Protein AF-A0A7J3MUC6-F1 (afdb_monomer)

pLDDT: mean 83.13, std 13.75, range [44.62, 98.5]

Structure (mmCIF, N/CA/C/O backbone):
data_AF-A0A7J3MUC6-F1
#
_entry.id   AF-A0A7J3MUC6-F1
#
loop_
_atom_site.group_PDB
_atom_site.id
_atom_site.type_symbol
_atom_site.label_atom_id
_atom_site.label_alt_id
_atom_site.label_comp_id
_atom_site.label_asym_id
_atom_site.label_entity_id
_atom_site.label_seq_id
_atom_site.pdbx_PDB_ins_code
_atom_site.Cartn_x
_atom_site.Cartn_y
_atom_site.Cartn_z
_atom_site.occupancy
_atom_site.B_iso_or_equiv
_atom_site.auth_seq_id
_atom_site.auth_comp_id
_atom_site.auth_asym_id
_atom_site.auth_atom_id
_atom_site.pdbx_PDB_model_num
ATOM 1 N N . MET A 1 1 ? -11.105 6.559 -3.917 1.00 60.75 1 MET A N 1
ATOM 2 C CA . MET A 1 1 ? -11.478 6.662 -2.484 1.00 60.75 1 MET A CA 1
ATOM 3 C C . MET A 1 1 ? -10.404 6.152 -1.510 1.00 60.75 1 MET A C 1
ATOM 5 O O . MET 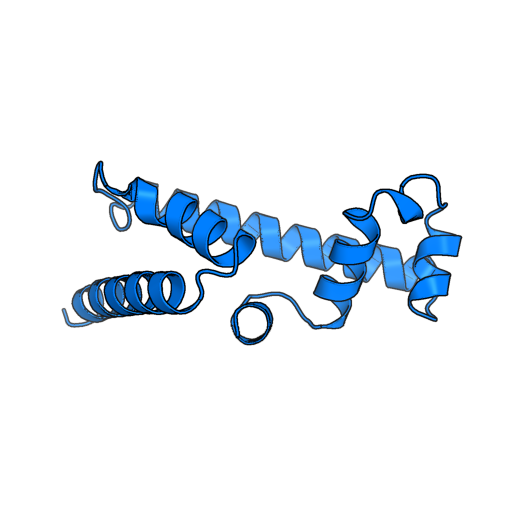A 1 1 ? -9.879 6.973 -0.774 1.00 60.75 1 MET A O 1
ATOM 9 N N . LEU A 1 2 ? -10.045 4.854 -1.460 1.00 69.50 2 LEU A N 1
ATOM 10 C CA . LEU A 1 2 ? -9.043 4.355 -0.484 1.00 69.50 2 LEU A CA 1
ATOM 11 C C . LEU A 1 2 ? -7.610 4.816 -0.778 1.00 69.50 2 LEU A C 1
ATOM 13 O O . LEU A 1 2 ? -6.918 5.278 0.126 1.00 69.50 2 LEU A O 1
ATOM 17 N N . ALA A 1 3 ? -7.195 4.757 -2.046 1.00 75.75 3 ALA A N 1
ATOM 18 C CA . ALA A 1 3 ? -5.884 5.240 -2.483 1.00 75.75 3 ALA A CA 1
ATOM 19 C C . ALA A 1 3 ? -5.646 6.720 -2.117 1.00 75.75 3 ALA A C 1
ATOM 21 O O . ALA A 1 3 ? -4.543 7.097 -1.750 1.00 75.75 3 ALA A O 1
ATOM 22 N N . GLU A 1 4 ? -6.700 7.541 -2.117 1.00 80.06 4 GLU A N 1
ATOM 23 C CA . GLU A 1 4 ? -6.649 8.978 -1.793 1.00 80.06 4 GLU A CA 1
ATOM 24 C C . GLU A 1 4 ? -6.569 9.288 -0.289 1.00 80.06 4 GLU A C 1
ATOM 26 O O . GLU A 1 4 ? -6.449 10.451 0.101 1.00 80.06 4 GLU A O 1
ATOM 31 N N . ARG A 1 5 ? -6.734 8.282 0.575 1.00 80.88 5 ARG A N 1
ATOM 32 C CA . ARG A 1 5 ? -6.788 8.447 2.039 1.00 80.88 5 ARG A CA 1
ATOM 33 C C . ARG A 1 5 ? -5.712 7.645 2.769 1.00 80.88 5 ARG A C 1
ATOM 35 O O . ARG A 1 5 ? -5.623 7.737 3.991 1.00 80.88 5 ARG A O 1
ATOM 42 N N . CYS A 1 6 ? -4.919 6.857 2.048 1.00 85.69 6 CYS A N 1
ATOM 43 C CA . CYS A 1 6 ? -3.838 6.065 2.620 1.00 85.69 6 CYS A CA 1
ATOM 44 C C . CYS A 1 6 ? -2.514 6.849 2.672 1.00 85.69 6 CYS A C 1
ATOM 46 O O . CYS A 1 6 ? -2.401 7.954 2.148 1.00 85.69 6 CYS A O 1
ATOM 48 N N . SER A 1 7 ? -1.499 6.267 3.313 1.00 91.25 7 SER A N 1
ATOM 49 C CA . SER A 1 7 ? -0.156 6.854 3.439 1.00 91.25 7 SER A CA 1
ATOM 50 C C . SER A 1 7 ? 0.724 6.678 2.192 1.00 91.25 7 SER A C 1
ATOM 52 O O . SER A 1 7 ? 1.910 7.009 2.231 1.00 91.25 7 SER A O 1
ATOM 54 N N . LEU A 1 8 ? 0.181 6.139 1.098 1.00 95.50 8 LEU A N 1
ATOM 55 C CA . LEU A 1 8 ? 0.916 5.882 -0.138 1.00 95.50 8 LEU A CA 1
ATOM 56 C C . LEU A 1 8 ? 0.682 6.997 -1.158 1.00 95.50 8 LEU A C 1
ATOM 58 O O . LEU A 1 8 ? -0.440 7.463 -1.341 1.00 95.50 8 LEU A O 1
ATOM 62 N N . THR A 1 9 ? 1.740 7.399 -1.860 1.00 96.00 9 THR A N 1
ATOM 63 C CA . THR A 1 9 ? 1.614 8.242 -3.056 1.00 96.00 9 THR A CA 1
ATOM 64 C C . THR A 1 9 ? 1.128 7.417 -4.246 1.00 96.00 9 THR A C 1
ATOM 66 O O . THR A 1 9 ? 1.273 6.195 -4.267 1.00 96.00 9 THR A O 1
ATOM 69 N N . GLU A 1 10 ? 0.623 8.080 -5.287 1.00 94.75 10 GLU A N 1
ATOM 70 C CA . GLU A 1 10 ? 0.208 7.414 -6.531 1.00 94.75 10 GLU A CA 1
ATOM 71 C C . GLU A 1 10 ? 1.334 6.554 -7.128 1.00 94.75 10 GLU A C 1
ATOM 73 O O . GLU A 1 10 ? 1.118 5.399 -7.479 1.00 94.75 10 GLU A O 1
ATOM 78 N N . ARG A 1 11 ? 2.572 7.065 -7.126 1.00 96.06 11 ARG A N 1
ATOM 79 C CA . ARG A 1 11 ? 3.748 6.321 -7.602 1.00 96.06 11 ARG A CA 1
ATOM 80 C C . ARG A 1 11 ? 4.098 5.116 -6.731 1.00 96.06 11 ARG A C 1
ATOM 82 O O . ARG A 1 11 ? 4.574 4.110 -7.246 1.00 96.06 11 ARG A O 1
ATOM 89 N N . GLN A 1 12 ? 3.894 5.207 -5.418 1.00 97.62 12 GLN A N 1
ATOM 90 C CA . GLN A 1 12 ? 4.101 4.078 -4.508 1.00 97.62 12 GLN A CA 1
ATOM 91 C C . GLN A 1 12 ? 3.038 2.997 -4.716 1.00 97.62 12 GLN A C 1
ATOM 93 O O . GLN A 1 12 ? 3.372 1.816 -4.712 1.00 97.62 12 GLN A O 1
ATOM 98 N N . LEU A 1 13 ? 1.783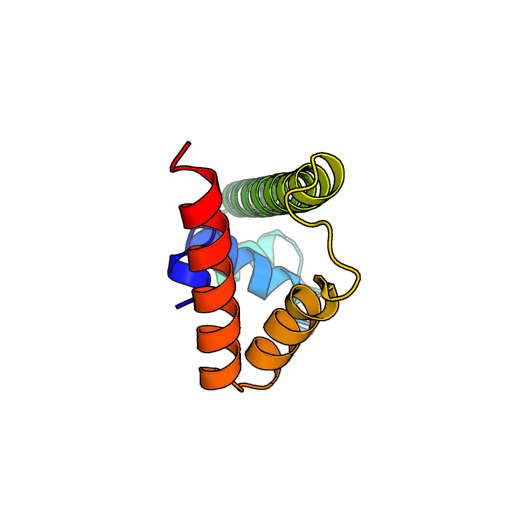 3.399 -4.934 1.00 96.38 13 LEU A N 1
ATOM 99 C CA . LEU A 1 13 ? 0.697 2.481 -5.266 1.00 96.38 13 LEU A CA 1
ATOM 100 C C . LEU A 1 13 ? 0.940 1.786 -6.612 1.00 96.38 13 LEU A C 1
ATOM 102 O O . LEU A 1 13 ? 0.822 0.569 -6.687 1.00 96.38 13 LEU A O 1
ATOM 106 N N . GLU A 1 14 ? 1.339 2.534 -7.642 1.00 96.81 14 GLU A N 1
ATOM 107 C CA . GLU A 1 14 ? 1.700 1.998 -8.962 1.00 96.81 14 GLU A CA 1
ATOM 108 C C . GLU A 1 14 ? 2.797 0.922 -8.850 1.00 96.81 14 GLU A C 1
ATOM 110 O O . GLU A 1 14 ? 2.629 -0.188 -9.353 1.00 96.81 14 GLU A O 1
ATOM 115 N N . ALA A 1 15 ? 3.875 1.199 -8.106 1.00 97.62 15 ALA A N 1
ATOM 116 C CA . ALA A 1 15 ? 4.942 0.225 -7.872 1.00 97.62 15 ALA A CA 1
ATOM 117 C C . ALA A 1 15 ? 4.445 -1.037 -7.140 1.00 97.62 15 ALA A C 1
ATOM 119 O O . ALA A 1 15 ? 4.841 -2.145 -7.488 1.00 97.62 15 ALA A O 1
ATOM 120 N N . LEU A 1 16 ? 3.555 -0.898 -6.151 1.00 96.50 16 LEU A N 1
ATOM 121 C CA . LEU A 1 16 ? 2.980 -2.047 -5.441 1.00 96.50 16 LEU A CA 1
ATOM 122 C C . LEU A 1 16 ? 2.085 -2.904 -6.338 1.00 96.50 16 LEU A C 1
ATOM 124 O O . LEU A 1 16 ? 2.128 -4.125 -6.230 1.00 96.50 16 LEU A O 1
ATOM 128 N N . LEU A 1 17 ? 1.299 -2.289 -7.226 1.00 95.62 17 LEU A N 1
ATOM 129 C CA . LEU A 1 17 ? 0.474 -3.018 -8.193 1.00 95.62 17 LEU A CA 1
ATOM 130 C C . LEU A 1 17 ? 1.343 -3.809 -9.180 1.00 95.62 17 LEU A C 1
ATOM 132 O O . LEU A 1 17 ? 1.023 -4.953 -9.492 1.00 95.62 17 LEU A O 1
ATOM 136 N N . ILE A 1 18 ? 2.475 -3.237 -9.604 1.00 97.25 18 ILE A N 1
ATOM 137 C CA . ILE A 1 18 ? 3.470 -3.942 -10.424 1.00 97.25 18 ILE A CA 1
ATOM 138 C C . ILE A 1 18 ? 4.120 -5.093 -9.648 1.00 97.25 18 ILE A C 1
ATOM 140 O O . ILE A 1 18 ? 4.381 -6.133 -10.237 1.00 97.25 18 ILE A O 1
ATOM 144 N N . GLU A 1 19 ? 4.398 -4.961 -8.350 1.00 96.56 19 GLU A N 1
ATOM 145 C CA . GLU A 1 19 ? 4.940 -6.086 -7.569 1.00 96.56 19 GLU A CA 1
ATOM 146 C C . GLU A 1 19 ? 3.897 -7.170 -7.255 1.00 96.56 19 GLU A C 1
ATOM 148 O O . GLU A 1 19 ? 4.268 -8.326 -7.066 1.00 96.56 19 GLU A O 1
ATOM 153 N N . ALA A 1 20 ? 2.610 -6.818 -7.195 1.00 93.81 20 ALA A N 1
ATOM 154 C CA . ALA A 1 20 ? 1.524 -7.746 -6.879 1.00 93.81 20 ALA A CA 1
ATOM 155 C C . ALA A 1 20 ? 0.970 -8.504 -8.098 1.00 93.81 20 ALA A C 1
ATOM 157 O O . ALA A 1 20 ? 0.279 -9.505 -7.917 1.00 93.81 20 ALA A O 1
ATOM 158 N N . SER A 1 21 ? 1.228 -8.031 -9.320 1.00 94.81 21 SER A N 1
ATOM 159 C CA . SER A 1 21 ? 0.733 -8.667 -10.545 1.00 94.81 21 SER A CA 1
ATOM 160 C C . SER A 1 21 ? 1.529 -9.930 -10.899 1.00 94.81 21 SER A C 1
ATOM 162 O O . SER A 1 21 ? 2.761 -9.940 -10.892 1.00 94.81 21 SER A O 1
ATOM 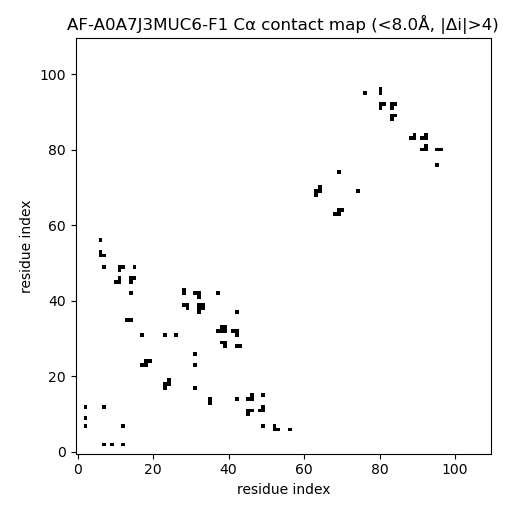164 N N . GLU A 1 22 ? 0.822 -11.007 -11.253 1.00 94.44 22 GLU A N 1
ATOM 165 C CA . GLU A 1 22 ? 1.443 -12.250 -11.729 1.00 94.44 22 GLU A CA 1
ATOM 166 C C . GLU A 1 22 ? 2.164 -12.045 -13.069 1.00 94.44 22 GLU A C 1
ATOM 168 O O . GLU A 1 22 ? 3.236 -12.610 -13.285 1.00 94.44 22 GLU A O 1
ATOM 173 N N . GLU A 1 23 ? 1.634 -11.174 -13.934 1.00 94.50 23 GLU A N 1
ATOM 174 C CA . GLU A 1 23 ? 2.174 -10.884 -15.273 1.00 94.50 23 GLU A CA 1
ATOM 175 C C . GLU A 1 23 ? 3.571 -10.254 -15.229 1.00 94.50 23 GLU A C 1
ATOM 177 O O . GLU A 1 23 ? 4.361 -10.372 -16.164 1.00 94.50 23 GLU A O 1
ATOM 182 N N . THR A 1 24 ? 3.889 -9.574 -14.132 1.00 94.19 24 THR A N 1
ATOM 183 C CA . THR A 1 24 ? 5.157 -8.870 -13.922 1.00 94.19 24 THR A CA 1
ATOM 184 C C . THR A 1 24 ? 6.081 -9.614 -12.959 1.00 94.19 24 THR A C 1
ATOM 186 O O . THR A 1 24 ? 7.189 -9.141 -12.696 1.00 94.19 24 THR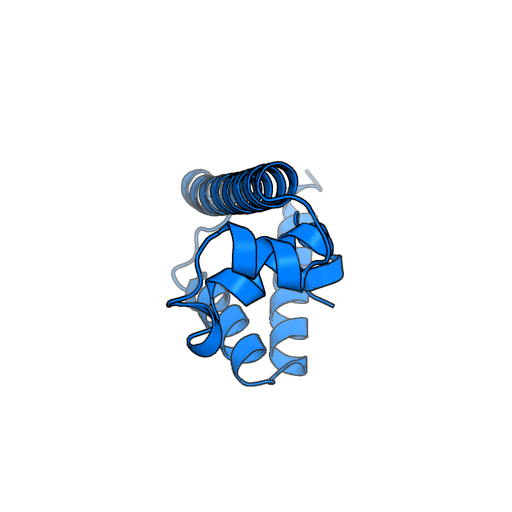 A O 1
ATOM 189 N N . SER A 1 25 ? 5.666 -10.771 -12.434 1.00 92.06 25 SER A N 1
ATOM 190 C CA . SER A 1 25 ? 6.395 -11.511 -11.395 1.00 92.06 25 SER A CA 1
ATOM 191 C C . SER A 1 25 ? 7.792 -11.968 -11.837 1.00 92.06 25 SER A C 1
ATOM 193 O O . SER A 1 25 ? 8.740 -11.876 -11.055 1.00 92.06 25 SER A O 1
ATOM 195 N N . GLU A 1 26 ? 7.947 -12.369 -13.103 1.00 95.88 26 GLU A N 1
ATOM 196 C CA . GLU A 1 26 ? 9.224 -12.813 -13.684 1.00 95.88 26 GLU A CA 1
ATOM 197 C C . GLU A 1 26 ? 10.113 -11.662 -14.189 1.00 95.88 26 GLU A C 1
ATOM 199 O O . GLU A 1 26 ? 11.288 -11.870 -14.507 1.00 95.88 26 GLU A O 1
ATOM 204 N N . LEU A 1 27 ? 9.587 -10.433 -14.250 1.00 97.12 27 LEU A N 1
ATOM 205 C CA . LEU A 1 27 ? 10.339 -9.280 -14.740 1.00 97.12 27 LEU A CA 1
ATOM 206 C C . LEU A 1 27 ? 11.441 -8.877 -13.761 1.00 97.12 27 LEU A C 1
ATOM 208 O O . LEU A 1 27 ? 11.248 -8.772 -12.543 1.00 97.12 27 LEU A O 1
ATOM 212 N N . LYS A 1 28 ? 12.608 -8.531 -14.306 1.00 97.31 28 LYS A N 1
ATOM 213 C CA . LYS A 1 28 ? 13.694 -7.934 -13.528 1.00 97.31 28 LYS A CA 1
ATOM 214 C C . LYS A 1 28 ? 13.292 -6.540 -13.066 1.00 97.31 28 LYS A C 1
ATOM 216 O O . LYS A 1 28 ? 12.549 -5.814 -13.721 1.00 97.31 28 LYS A O 1
ATOM 221 N N . LEU A 1 29 ? 13.913 -6.091 -11.978 1.00 95.25 29 LEU A N 1
ATOM 222 C CA . LEU A 1 29 ? 13.661 -4.768 -11.396 1.00 95.25 29 LEU A CA 1
ATOM 223 C C . LEU A 1 29 ? 13.831 -3.607 -12.396 1.00 95.25 29 LEU A C 1
ATOM 225 O O . LEU A 1 29 ? 13.150 -2.596 -12.295 1.00 95.25 29 LEU A O 1
ATOM 229 N N . SER A 1 30 ? 14.748 -3.731 -13.360 1.00 97.44 30 SER A N 1
ATOM 230 C CA . SER A 1 30 ? 14.931 -2.732 -14.422 1.00 97.44 30 SER A CA 1
ATOM 231 C C . SER A 1 30 ? 13.772 -2.690 -15.416 1.00 97.44 30 SER A C 1
ATOM 233 O O . SER A 1 30 ? 13.451 -1.619 -15.913 1.00 97.44 30 SER A O 1
ATOM 235 N N . GLU A 1 31 ? 13.157 -3.835 -15.704 1.00 98.19 31 GLU A N 1
ATOM 236 C CA . GLU A 1 31 ? 12.012 -3.943 -16.614 1.00 98.19 31 GLU A CA 1
ATOM 237 C C . GLU A 1 31 ? 10.760 -3.391 -15.929 1.00 98.19 31 GLU A C 1
ATOM 239 O O . GLU A 1 31 ? 10.080 -2.543 -16.500 1.00 98.19 31 GLU A O 1
ATOM 244 N N . LYS A 1 32 ? 10.550 -3.740 -14.652 1.00 97.94 32 LYS A N 1
ATOM 245 C CA . LYS A 1 32 ? 9.508 -3.143 -13.798 1.00 97.94 32 LYS A CA 1
ATOM 246 C C . LYS A 1 32 ? 9.647 -1.620 -13.685 1.00 97.94 32 LYS A C 1
ATOM 248 O O . LYS A 1 32 ? 8.673 -0.892 -13.839 1.00 97.94 32 LYS A O 1
ATOM 253 N N . ALA A 1 33 ? 10.872 -1.120 -13.506 1.00 97.88 33 ALA A N 1
ATOM 254 C CA . ALA A 1 33 ? 11.150 0.317 -13.536 1.00 97.88 33 ALA A CA 1
ATOM 255 C C . ALA A 1 33 ? 10.814 0.958 -14.894 1.00 97.88 33 ALA A C 1
ATOM 257 O O . ALA A 1 33 ? 10.303 2.079 -14.941 1.00 97.88 33 ALA A O 1
ATOM 258 N N . GLY A 1 34 ? 11.063 0.228 -15.985 1.00 98.00 34 GLY A N 1
ATOM 259 C CA . GLY A 1 34 ? 10.700 0.624 -17.342 1.00 98.00 34 GLY A CA 1
ATOM 260 C C . GLY A 1 34 ? 9.193 0.803 -17.535 1.00 98.00 34 GLY A C 1
ATOM 261 O O . GLY A 1 34 ? 8.800 1.772 -18.178 1.00 98.00 34 GLY A O 1
ATOM 262 N N . LEU A 1 35 ? 8.357 -0.046 -16.920 1.00 97.56 35 LEU A N 1
ATOM 263 C CA . LEU A 1 35 ? 6.890 0.084 -16.966 1.00 97.56 35 LEU A CA 1
ATOM 264 C C . LEU A 1 35 ? 6.403 1.427 -16.401 1.00 97.56 35 LEU A C 1
ATOM 266 O O . LEU A 1 35 ? 5.467 2.015 -16.928 1.00 97.56 35 LEU A O 1
ATOM 270 N N . MET A 1 36 ? 7.085 1.948 -15.377 1.00 97.19 36 MET A N 1
ATOM 271 C CA . MET A 1 36 ? 6.793 3.258 -14.778 1.00 97.19 36 MET A CA 1
ATOM 272 C C . MET A 1 36 ? 7.509 4.430 -15.477 1.00 97.19 36 MET A C 1
ATOM 274 O O . MET A 1 36 ? 7.353 5.584 -15.061 1.00 97.19 36 MET A O 1
ATOM 278 N N . GLY A 1 37 ? 8.336 4.155 -16.493 1.00 97.69 37 GLY A N 1
ATOM 279 C CA . GLY A 1 37 ? 9.141 5.156 -17.198 1.00 97.69 37 GLY A CA 1
ATOM 280 C C . GLY A 1 37 ? 10.258 5.774 -16.348 1.00 97.69 37 GLY A C 1
ATOM 281 O O . GLY A 1 37 ? 10.595 6.943 -16.534 1.00 97.69 37 GLY A O 1
ATOM 282 N N . ILE A 1 38 ? 10.818 5.029 -15.387 1.00 97.94 38 ILE A N 1
ATOM 283 C CA . ILE A 1 38 ? 11.823 5.535 -14.436 1.00 97.94 38 ILE A CA 1
ATOM 284 C C . ILE A 1 38 ? 13.074 4.654 -14.371 1.00 97.94 38 ILE A C 1
ATOM 286 O O . ILE A 1 38 ? 13.125 3.532 -14.867 1.00 97.94 38 ILE A O 1
ATOM 290 N N . THR A 1 39 ? 14.122 5.162 -13.718 1.00 98.44 39 THR A N 1
ATOM 291 C CA . THR A 1 39 ? 15.351 4.385 -13.501 1.00 98.44 39 THR A CA 1
ATOM 292 C C . THR A 1 39 ? 15.144 3.269 -12.473 1.00 98.44 39 THR A C 1
ATOM 294 O O . THR A 1 39 ? 14.360 3.411 -11.531 1.00 98.44 39 THR A O 1
ATOM 297 N N . LYS A 1 40 ? 15.942 2.195 -12.576 1.00 98.06 40 LYS A N 1
ATOM 298 C CA . LYS A 1 40 ? 15.985 1.102 -11.586 1.00 98.06 40 LYS A CA 1
ATOM 299 C C . LYS A 1 40 ? 16.173 1.609 -10.148 1.00 98.06 40 LYS A C 1
ATOM 301 O O . LYS A 1 40 ? 15.536 1.102 -9.231 1.00 98.06 40 LYS A O 1
ATOM 306 N N . GLY A 1 41 ? 17.042 2.603 -9.944 1.00 97.94 41 GLY A N 1
ATOM 307 C CA . GLY A 1 41 ? 17.303 3.176 -8.619 1.00 97.94 41 GLY A CA 1
ATOM 308 C C . GLY A 1 41 ? 16.113 3.964 -8.069 1.00 97.94 41 GLY A C 1
ATOM 309 O O . GLY A 1 41 ? 15.781 3.833 -6.891 1.00 97.94 41 GLY A O 1
ATOM 310 N N . SER A 1 42 ? 15.437 4.735 -8.927 1.00 98.19 42 SER A N 1
ATOM 311 C CA . SER A 1 42 ? 14.205 5.444 -8.564 1.00 98.19 42 SER A CA 1
ATOM 312 C C . SER A 1 42 ? 13.098 4.467 -8.176 1.00 98.19 42 SER A C 1
ATOM 314 O O . SER A 1 42 ? 12.483 4.644 -7.128 1.00 98.19 42 SER A O 1
ATOM 316 N N . TYR A 1 43 ? 12.900 3.410 -8.968 1.00 98.50 43 TYR A N 1
ATOM 317 C CA . TYR A 1 43 ? 11.919 2.363 -8.684 1.00 98.50 43 TYR A CA 1
ATOM 318 C C . TYR A 1 43 ? 12.200 1.672 -7.345 1.00 98.50 43 TYR A C 1
ATOM 320 O O . TYR A 1 43 ? 11.323 1.607 -6.489 1.00 98.50 43 TYR A O 1
ATOM 328 N N . ALA A 1 44 ? 13.447 1.248 -7.108 1.00 98.00 44 ALA A N 1
ATOM 329 C CA . ALA A 1 44 ? 13.842 0.608 -5.853 1.00 98.00 44 ALA A CA 1
ATOM 330 C C . ALA A 1 44 ? 13.564 1.497 -4.629 1.00 98.00 44 ALA A C 1
ATOM 332 O O . ALA A 1 44 ? 13.082 1.018 -3.603 1.00 98.00 44 ALA A O 1
ATOM 333 N N . ARG A 1 45 ? 13.833 2.805 -4.738 1.00 98.44 45 ARG A N 1
ATOM 334 C CA . ARG A 1 45 ? 13.541 3.769 -3.670 1.00 98.44 45 ARG A CA 1
ATOM 335 C C . ARG A 1 45 ? 12.040 3.919 -3.438 1.00 98.44 45 ARG A C 1
ATOM 337 O O . ARG A 1 45 ? 11.620 3.891 -2.286 1.00 98.44 45 ARG A O 1
ATOM 344 N N . ILE A 1 46 ? 11.252 4.074 -4.502 1.00 98.44 46 ILE A N 1
ATOM 345 C CA . ILE A 1 46 ? 9.790 4.198 -4.412 1.00 98.44 46 ILE A CA 1
ATOM 346 C C . ILE A 1 46 ? 9.200 2.955 -3.746 1.00 98.44 46 ILE A C 1
ATOM 348 O O . ILE A 1 46 ? 8.448 3.089 -2.783 1.00 98.44 46 ILE A O 1
ATOM 352 N N . LEU A 1 47 ? 9.600 1.762 -4.192 1.00 98.06 47 LEU A N 1
ATOM 353 C CA . LEU A 1 47 ? 9.140 0.502 -3.616 1.00 98.06 47 LEU A CA 1
ATOM 354 C C . LEU A 1 47 ? 9.536 0.381 -2.139 1.00 98.06 47 LEU A C 1
ATOM 356 O O . LEU A 1 47 ? 8.701 0.062 -1.297 1.00 98.06 47 LEU A O 1
ATOM 360 N N . SER A 1 48 ? 10.784 0.704 -1.793 1.00 98.06 48 SER A N 1
ATOM 361 C CA . SER A 1 48 ? 11.237 0.693 -0.398 1.00 98.06 48 SER A CA 1
ATOM 362 C C . SER A 1 48 ? 10.435 1.653 0.486 1.00 98.06 48 SER A C 1
ATOM 364 O O . SER A 1 48 ? 10.107 1.297 1.617 1.00 98.06 48 SER A O 1
ATOM 366 N N . GLN A 1 49 ? 10.098 2.846 -0.009 1.00 98.06 49 GLN A N 1
ATOM 367 C CA . GLN A 1 49 ? 9.264 3.800 0.723 1.00 98.06 49 GLN A CA 1
ATOM 368 C C . GLN A 1 49 ? 7.824 3.297 0.871 1.00 98.06 49 GLN A C 1
ATOM 370 O O . GLN A 1 49 ? 7.252 3.416 1.951 1.00 98.06 49 GLN A O 1
ATOM 375 N N . ALA A 1 50 ? 7.260 2.695 -0.180 1.00 97.06 50 ALA A N 1
ATOM 376 C CA . ALA A 1 50 ? 5.929 2.098 -0.141 1.00 97.06 50 ALA A CA 1
ATOM 377 C C . ALA A 1 50 ? 5.841 1.008 0.942 1.00 97.06 50 ALA A C 1
ATOM 379 O O . ALA A 1 50 ? 4.957 1.046 1.798 1.00 97.06 50 ALA A O 1
ATOM 380 N N . LEU A 1 51 ? 6.812 0.090 0.964 1.00 96.62 51 LEU A N 1
ATOM 381 C CA . LEU A 1 51 ? 6.901 -0.973 1.969 1.00 96.62 51 LEU A CA 1
ATOM 382 C C . LEU A 1 51 ? 7.127 -0.423 3.386 1.00 96.62 51 LEU A C 1
ATOM 384 O O . LEU A 1 51 ? 6.543 -0.934 4.340 1.00 96.62 51 LEU A O 1
ATOM 388 N N . GLY A 1 52 ? 7.924 0.640 3.535 1.00 96.75 52 GLY A N 1
ATOM 389 C CA . GLY A 1 52 ? 8.106 1.334 4.813 1.00 96.75 52 GLY A CA 1
ATOM 390 C C . GLY A 1 52 ? 6.799 1.925 5.351 1.00 96.75 52 GLY A C 1
ATOM 391 O O . GLY A 1 52 ? 6.449 1.694 6.509 1.00 96.75 52 GLY A O 1
ATOM 392 N N . ASN A 1 53 ? 6.038 2.612 4.496 1.00 95.56 53 ASN A N 1
ATOM 393 C CA . ASN A 1 53 ? 4.747 3.200 4.856 1.00 95.56 53 ASN A CA 1
ATOM 394 C C . ASN A 1 53 ? 3.707 2.127 5.221 1.00 95.56 53 ASN A C 1
ATOM 396 O O . ASN A 1 53 ? 2.966 2.305 6.188 1.00 95.56 53 ASN A O 1
ATOM 400 N N . ILE A 1 54 ? 3.679 1.000 4.496 1.00 93.50 54 ILE A N 1
ATOM 401 C CA . ILE A 1 54 ? 2.828 -0.157 4.827 1.00 93.50 54 ILE A CA 1
ATOM 402 C C . ILE A 1 54 ? 3.217 -0.739 6.185 1.00 93.50 54 ILE A C 1
ATOM 404 O O . ILE A 1 54 ? 2.352 -0.942 7.034 1.00 93.50 54 ILE A O 1
ATOM 408 N N . SER A 1 55 ? 4.510 -0.977 6.415 1.00 90.12 55 SER A N 1
ATOM 409 C CA . SER A 1 55 ? 5.011 -1.518 7.681 1.00 90.12 55 SER A CA 1
ATOM 410 C C . SER A 1 55 ? 4.605 -0.634 8.863 1.00 90.12 55 SER A C 1
ATOM 412 O O . SER A 1 55 ? 4.023 -1.116 9.834 1.00 90.12 55 SER A O 1
ATOM 414 N N . GLN A 1 56 ? 4.801 0.683 8.752 1.00 93.00 56 GLN A N 1
ATOM 415 C CA . GLN A 1 56 ? 4.385 1.629 9.787 1.00 93.00 56 GLN A CA 1
ATOM 416 C C . GLN A 1 56 ? 2.866 1.616 10.016 1.00 93.00 56 GLN A C 1
ATOM 418 O O . GLN A 1 56 ? 2.422 1.669 11.165 1.00 93.00 56 GLN A O 1
ATOM 423 N N . ALA A 1 57 ? 2.060 1.520 8.955 1.00 89.00 57 ALA A N 1
ATOM 424 C CA . ALA A 1 57 ? 0.609 1.416 9.080 1.00 89.00 57 ALA A CA 1
ATOM 425 C C . ALA A 1 57 ? 0.193 0.129 9.815 1.00 89.00 57 ALA A C 1
ATOM 427 O O . ALA A 1 57 ? -0.636 0.192 10.721 1.00 89.00 57 ALA A O 1
ATOM 428 N N . LEU A 1 58 ? 0.819 -1.012 9.507 1.00 85.00 58 LEU A N 1
ATOM 429 C CA . LEU A 1 58 ? 0.577 -2.280 10.204 1.00 85.00 58 LEU A CA 1
ATOM 430 C C . LEU A 1 58 ? 0.938 -2.190 11.689 1.00 85.00 58 LEU A C 1
ATOM 432 O O . LEU A 1 58 ? 0.116 -2.526 12.540 1.00 85.00 58 LEU A O 1
ATOM 436 N N . PHE A 1 59 ? 2.127 -1.677 12.016 1.00 82.94 59 PHE A N 1
ATOM 437 C CA . PHE A 1 59 ? 2.520 -1.453 13.409 1.00 82.94 59 PHE A CA 1
ATOM 438 C C . PHE A 1 59 ? 1.583 -0.482 14.125 1.00 82.94 59 PHE A C 1
ATOM 440 O O . PHE A 1 59 ? 1.310 -0.670 15.306 1.00 82.94 59 PHE A O 1
ATOM 447 N N . THR A 1 60 ? 1.048 0.517 13.421 1.00 87.94 60 THR A N 1
ATOM 448 C CA . THR A 1 60 ? 0.038 1.423 13.979 1.00 87.94 60 THR A CA 1
ATOM 449 C C . THR A 1 60 ? -1.239 0.660 14.317 1.00 87.94 60 THR A C 1
ATOM 451 O O . THR A 1 60 ? -1.716 0.772 15.438 1.00 87.94 60 THR A O 1
ATOM 454 N N . VAL A 1 61 ? -1.766 -0.167 13.409 1.00 82.62 61 VAL A N 1
ATOM 455 C CA . VAL A 1 61 ? -2.952 -1.002 13.681 1.00 82.62 61 VAL A CA 1
ATOM 456 C C . VAL A 1 61 ? -2.711 -1.929 14.878 1.00 82.62 61 VAL A C 1
ATOM 458 O O . VAL A 1 61 ? -3.532 -1.975 15.793 1.00 82.62 61 VAL A O 1
ATOM 461 N N . ILE A 1 62 ? -1.560 -2.605 14.928 1.00 77.56 62 ILE A N 1
ATOM 462 C CA . ILE A 1 62 ? -1.183 -3.471 16.056 1.00 77.56 62 ILE A CA 1
ATOM 463 C C . ILE A 1 62 ? -1.107 -2.667 17.360 1.00 77.56 62 ILE A C 1
ATOM 465 O O . ILE A 1 62 ? -1.645 -3.098 18.378 1.00 77.56 62 ILE A O 1
ATOM 469 N N . LEU A 1 63 ? -0.486 -1.484 17.339 1.00 80.25 63 LEU A N 1
ATOM 470 C CA . LEU A 1 63 ? -0.387 -0.606 18.503 1.00 80.25 63 LEU A CA 1
ATOM 471 C C . LEU A 1 63 ? -1.769 -0.174 18.995 1.00 80.25 63 LEU A C 1
ATOM 473 O O . LEU A 1 63 ? -2.015 -0.218 20.196 1.00 80.25 63 LEU A O 1
ATOM 477 N N . LEU A 1 64 ? -2.674 0.209 18.089 1.00 77.88 64 LEU A N 1
ATOM 478 C CA . LEU A 1 64 ? -4.049 0.574 18.433 1.00 77.88 64 LEU A CA 1
ATOM 479 C C . LEU A 1 64 ? -4.780 -0.596 19.108 1.00 77.88 64 LEU A C 1
ATOM 481 O O . LEU A 1 64 ? -5.513 -0.377 20.069 1.00 77.88 64 LEU A O 1
ATOM 485 N N . SER A 1 65 ? -4.553 -1.833 18.661 1.00 72.25 65 SER A N 1
ATOM 486 C CA . SER A 1 65 ? -5.070 -3.020 19.353 1.00 72.25 65 SER A CA 1
ATOM 487 C C . SER A 1 65 ? -4.460 -3.185 20.741 1.00 72.25 65 SER A C 1
ATOM 489 O O . SER A 1 65 ? -5.190 -3.274 21.728 1.00 72.25 65 SER A O 1
ATOM 491 N N . TYR A 1 66 ? -3.134 -3.101 20.841 1.00 74.00 66 TYR A N 1
ATOM 492 C CA . TYR A 1 66 ? -2.409 -3.214 22.104 1.00 74.00 66 TYR A CA 1
ATOM 493 C C . TYR A 1 66 ? -2.855 -2.183 23.156 1.00 74.00 66 TYR A C 1
ATOM 495 O O . TYR A 1 66 ? -3.067 -2.537 24.313 1.00 74.00 66 TYR A O 1
ATOM 503 N N . VAL A 1 67 ? -3.046 -0.916 22.770 1.00 75.94 67 VAL A N 1
ATOM 504 C CA . VAL A 1 67 ? -3.477 0.155 23.692 1.00 75.94 67 VAL A CA 1
ATOM 505 C C . VAL A 1 67 ? -4.985 0.168 23.957 1.00 75.94 67 VAL A C 1
ATOM 507 O O . VAL A 1 67 ? -5.491 1.054 24.642 1.00 75.94 67 VAL A O 1
ATOM 510 N N . GLY A 1 68 ? -5.716 -0.800 23.412 1.00 66.75 68 GLY A N 1
ATOM 511 C CA . GLY A 1 68 ? -7.138 -0.950 23.665 1.00 66.75 68 GLY A CA 1
ATOM 512 C C . GLY A 1 68 ? -8.069 -0.087 22.832 1.00 66.75 68 GLY A C 1
ATOM 513 O O . GLY A 1 68 ? -9.253 0.018 23.136 1.00 66.75 68 GLY A O 1
ATOM 514 N N . LEU A 1 69 ? -7.552 0.525 21.772 1.00 65.81 69 LEU A N 1
ATOM 515 C CA . LEU A 1 69 ? -8.347 1.280 20.805 1.00 65.81 69 LEU A CA 1
ATOM 516 C C . LEU A 1 69 ? -9.005 0.346 19.774 1.00 65.81 69 LEU A C 1
ATOM 518 O O . LEU A 1 69 ? -10.033 0.691 19.197 1.00 65.81 69 LEU A O 1
ATOM 522 N N . LEU A 1 70 ? -8.448 -0.856 19.586 1.00 68.19 70 LEU A N 1
ATOM 523 C CA . LEU A 1 70 ? -9.083 -1.980 18.894 1.00 68.19 70 LEU A CA 1
ATOM 524 C C . LEU A 1 70 ? -9.236 -3.132 19.898 1.00 68.19 70 LEU A C 1
ATOM 526 O O . LEU A 1 70 ? -8.377 -4.011 19.969 1.00 68.19 70 LEU A O 1
ATOM 530 N N . GLN A 1 71 ? -10.294 -3.097 20.718 1.00 59.78 71 GLN A N 1
ATOM 531 C CA . GLN A 1 71 ? -10.469 -4.026 21.851 1.00 59.78 71 GLN A CA 1
ATOM 532 C C . GLN A 1 71 ? -11.626 -5.029 21.747 1.00 59.78 71 GLN A C 1
ATOM 534 O O . GLN A 1 71 ? -11.746 -5.883 22.616 1.00 59.78 71 GLN A O 1
ATOM 539 N N . ASP A 1 72 ? -12.448 -4.991 20.697 1.00 58.22 72 ASP A N 1
ATOM 540 C CA . ASP A 1 72 ? -13.604 -5.895 20.593 1.00 58.22 72 ASP A CA 1
ATOM 541 C C . ASP A 1 72 ? -13.318 -7.180 19.798 1.00 58.22 72 ASP A C 1
ATOM 543 O O . ASP A 1 72 ? -12.734 -7.121 18.715 1.00 58.22 72 ASP A O 1
ATOM 547 N N . GLU A 1 73 ? -13.872 -8.313 20.248 1.00 55.22 73 GLU A N 1
ATOM 548 C CA . GLU A 1 73 ? -13.958 -9.600 19.517 1.00 55.22 73 GLU A CA 1
ATOM 549 C C . GLU A 1 73 ? -14.632 -9.470 18.128 1.00 55.22 73 GLU A C 1
ATOM 551 O O . GLU A 1 73 ? -14.569 -10.369 17.292 1.00 55.22 73 GLU A O 1
ATOM 556 N N . LYS A 1 74 ? -15.239 -8.311 17.846 1.00 53.94 74 LYS A N 1
ATOM 557 C CA . LYS A 1 74 ? -15.866 -7.924 16.575 1.00 53.94 74 LYS A CA 1
ATOM 558 C C . LYS A 1 74 ? -14.900 -7.365 15.523 1.00 53.94 74 LYS A C 1
ATOM 560 O O . LYS A 1 74 ? -15.357 -6.942 14.468 1.00 53.94 74 LYS A O 1
ATOM 565 N N . GLN A 1 75 ? -13.585 -7.371 15.752 1.00 61.66 75 GLN A N 1
ATOM 566 C CA . GLN A 1 75 ? -12.571 -6.875 14.796 1.00 61.66 75 GLN A CA 1
ATOM 567 C C . GLN A 1 75 ? -12.506 -7.614 13.449 1.00 61.66 75 GLN A C 1
ATOM 569 O O . GLN A 1 75 ? -11.709 -7.239 12.588 1.00 61.66 75 GLN A O 1
ATOM 574 N N . LYS A 1 76 ? -13.399 -8.585 13.215 1.00 63.53 76 LYS A N 1
ATOM 575 C CA . LYS A 1 76 ? -13.748 -9.047 11.869 1.00 63.53 76 LYS A CA 1
ATOM 576 C C . LYS A 1 76 ? -14.018 -7.895 10.908 1.00 63.53 76 LYS A C 1
ATOM 578 O O . LYS A 1 76 ? -13.616 -8.022 9.764 1.00 63.53 76 LYS A O 1
ATOM 583 N N . TRP A 1 77 ? -14.560 -6.764 11.371 1.00 66.94 77 TRP A N 1
ATOM 584 C CA . TRP A 1 77 ? -14.833 -5.617 10.502 1.00 66.94 77 TRP A CA 1
ATOM 585 C C . TRP A 1 77 ? -13.605 -5.136 9.716 1.00 66.94 77 TRP A C 1
ATOM 587 O O . TRP A 1 77 ? -13.774 -4.646 8.612 1.00 66.94 77 TRP A O 1
ATOM 597 N N . PHE A 1 78 ? -12.369 -5.266 10.225 1.00 67.50 78 PHE A N 1
ATOM 598 C CA . PHE A 1 78 ? -11.175 -4.825 9.481 1.00 67.50 78 PHE A CA 1
ATOM 599 C C . PHE A 1 78 ? -10.888 -5.750 8.290 1.00 67.50 78 PHE A C 1
ATOM 601 O O . PHE A 1 78 ? -10.487 -5.297 7.217 1.00 67.50 78 PHE A O 1
ATOM 608 N N . ILE A 1 79 ? -11.127 -7.049 8.483 1.00 65.50 79 ILE A N 1
ATOM 609 C CA . ILE A 1 79 ? -11.017 -8.075 7.445 1.00 65.50 79 ILE A CA 1
ATOM 610 C C . ILE A 1 79 ? -12.215 -7.974 6.492 1.00 65.50 79 ILE A C 1
ATOM 612 O O . ILE A 1 79 ? -12.008 -7.869 5.290 1.00 65.50 79 ILE A O 1
ATOM 616 N N . GLU A 1 80 ? -13.438 -7.889 7.018 1.00 69.19 80 GLU A N 1
ATOM 617 C CA . GLU A 1 80 ? -14.691 -7.726 6.266 1.00 69.19 80 GLU A CA 1
ATOM 618 C C . GLU A 1 80 ? -14.694 -6.435 5.440 1.00 69.19 80 GLU A C 1
ATOM 620 O O . GLU A 1 80 ? -15.159 -6.444 4.309 1.00 69.19 80 GLU A O 1
ATOM 625 N N . LEU A 1 81 ? -14.113 -5.340 5.944 1.00 71.50 81 LEU A N 1
ATOM 626 C CA . LEU A 1 81 ? -13.908 -4.102 5.189 1.00 71.50 81 LEU A CA 1
ATOM 627 C C . LEU A 1 81 ? -12.969 -4.338 4.001 1.00 71.50 81 LEU A C 1
ATOM 629 O O . LEU A 1 81 ? -13.254 -3.906 2.886 1.00 71.50 81 LEU A O 1
ATOM 633 N N . GLY A 1 82 ? -11.843 -5.019 4.232 1.00 68.06 82 GLY A N 1
ATOM 634 C CA . GLY A 1 82 ? -10.893 -5.365 3.176 1.00 68.06 82 GLY A CA 1
ATOM 635 C C . GLY A 1 82 ? -11.492 -6.302 2.123 1.00 68.06 82 GLY A C 1
ATOM 636 O O . GLY A 1 82 ? -11.247 -6.119 0.931 1.00 68.06 82 GLY A O 1
ATOM 637 N N . GLU A 1 83 ? -12.297 -7.275 2.546 1.00 72.06 83 GLU A N 1
ATOM 638 C CA . GLU A 1 83 ? -13.039 -8.194 1.677 1.00 72.06 83 GLU A CA 1
ATOM 639 C C . GLU A 1 83 ? -14.144 -7.469 0.907 1.00 72.06 83 GLU A C 1
ATOM 641 O O . GLU A 1 83 ? -14.203 -7.582 -0.310 1.00 72.06 83 GLU A O 1
ATOM 646 N N . ALA A 1 84 ? -14.950 -6.633 1.562 1.00 74.56 84 ALA A N 1
ATOM 647 C CA . ALA A 1 84 ? -15.988 -5.838 0.911 1.00 74.56 84 ALA A CA 1
ATOM 648 C C . ALA A 1 84 ? -15.40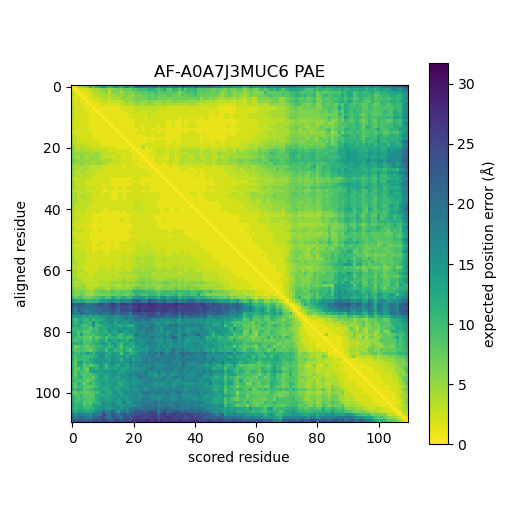5 -4.940 -0.187 1.00 74.56 84 ALA A C 1
ATOM 650 O O . ALA A 1 84 ? -15.932 -4.889 -1.295 1.00 74.56 84 ALA A O 1
ATOM 651 N N . VAL A 1 85 ? -14.270 -4.287 0.075 1.00 73.88 85 VAL A N 1
ATOM 652 C CA . VAL A 1 85 ? -13.552 -3.494 -0.933 1.00 73.88 85 VAL A CA 1
ATOM 653 C C . VAL A 1 85 ? -13.060 -4.370 -2.085 1.00 73.88 85 VAL A C 1
ATOM 655 O O . VAL A 1 85 ? -13.229 -3.994 -3.244 1.00 73.88 85 VAL A O 1
ATOM 658 N N . ARG A 1 86 ? -12.455 -5.524 -1.781 1.00 74.50 86 ARG A N 1
ATOM 659 C CA . ARG A 1 86 ? -11.957 -6.481 -2.782 1.00 74.50 86 ARG A CA 1
ATOM 660 C C . ARG A 1 86 ? -13.082 -7.010 -3.677 1.00 74.50 86 ARG A C 1
ATOM 662 O O . ARG A 1 86 ? -12.881 -7.134 -4.879 1.00 74.50 86 ARG A O 1
ATOM 669 N N . ASP A 1 87 ? -14.251 -7.261 -3.097 1.00 80.81 87 ASP A N 1
ATOM 670 C CA . ASP A 1 87 ? -15.432 -7.813 -3.767 1.00 80.81 87 ASP A CA 1
ATOM 671 C C . ASP A 1 87 ? -16.293 -6.737 -4.457 1.00 80.81 87 ASP A C 1
ATOM 673 O O . ASP A 1 87 ? -17.338 -7.045 -5.029 1.00 80.81 87 ASP A O 1
ATOM 677 N N . GLY A 1 88 ? -15.902 -5.458 -4.385 1.00 77.25 88 GLY A N 1
ATOM 678 C CA . GLY A 1 88 ? -16.657 -4.343 -4.967 1.00 77.25 88 GLY A CA 1
ATOM 679 C C . GLY A 1 88 ? -17.915 -3.931 -4.186 1.00 77.25 88 GLY A C 1
ATOM 680 O O . GLY A 1 88 ? -18.721 -3.151 -4.691 1.00 77.25 88 GLY A O 1
ATOM 681 N N . ARG A 1 89 ? -18.087 -4.397 -2.944 1.00 79.50 89 ARG A N 1
ATOM 682 C CA . ARG A 1 89 ? -19.159 -4.009 -2.008 1.00 79.50 89 ARG A CA 1
ATOM 683 C C . ARG A 1 89 ? -18.846 -2.663 -1.337 1.00 79.50 89 ARG A C 1
ATOM 685 O O . ARG A 1 89 ? -18.613 -2.574 -0.132 1.00 79.50 89 ARG A O 1
ATOM 692 N N . ILE A 1 90 ? -18.802 -1.595 -2.134 1.00 75.50 90 ILE A N 1
ATOM 693 C CA . ILE A 1 90 ? -18.312 -0.276 -1.693 1.00 75.50 90 ILE A CA 1
ATOM 694 C C . ILE A 1 90 ? -19.220 0.381 -0.642 1.00 75.50 90 ILE A C 1
ATOM 696 O O . ILE A 1 90 ? -18.704 0.986 0.294 1.00 75.50 90 ILE A O 1
ATOM 700 N N . ASP A 1 91 ? -20.542 0.229 -0.744 1.00 76.12 91 ASP A N 1
ATOM 701 C CA . ASP A 1 91 ? -21.488 0.834 0.208 1.00 76.12 91 ASP A CA 1
ATOM 702 C C . ASP A 1 91 ? -21.325 0.260 1.624 1.00 76.12 91 ASP A C 1
ATOM 704 O O . ASP A 1 91 ? -21.290 0.995 2.611 1.00 76.12 91 ASP A O 1
ATOM 708 N N . GLU A 1 92 ? -21.136 -1.057 1.722 1.00 74.81 92 GLU A N 1
ATOM 709 C CA . GLU A 1 92 ? -20.832 -1.746 2.979 1.00 74.81 92 GLU A CA 1
ATOM 710 C C . GLU A 1 92 ? -19.490 -1.279 3.553 1.00 74.81 92 GLU A C 1
ATOM 712 O O . GLU A 1 92 ? -19.380 -0.992 4.747 1.00 74.81 92 GLU A O 1
ATOM 717 N N . ALA A 1 93 ? -18.484 -1.112 2.691 1.00 70.88 93 ALA A N 1
ATOM 718 C CA . ALA A 1 93 ? -17.184 -0.618 3.112 1.00 70.88 93 ALA A CA 1
ATOM 719 C C . ALA A 1 93 ? -17.238 0.825 3.651 1.00 70.88 93 ALA A C 1
ATOM 721 O O . ALA A 1 93 ? -16.554 1.154 4.622 1.00 70.88 93 ALA A O 1
ATOM 722 N N . ILE A 1 94 ? -18.061 1.696 3.057 1.00 75.44 94 ILE A N 1
ATOM 723 C CA . ILE A 1 94 ? -18.254 3.074 3.532 1.00 75.44 94 ILE A CA 1
ATOM 724 C C . ILE A 1 94 ? -18.887 3.082 4.925 1.00 75.44 94 ILE A C 1
ATOM 726 O O . ILE A 1 94 ? -18.370 3.759 5.814 1.00 75.44 94 ILE A O 1
ATOM 730 N N . LEU A 1 95 ? -19.946 2.297 5.143 1.00 76.56 95 LEU A N 1
ATOM 731 C CA . LEU A 1 95 ? -20.633 2.229 6.437 1.00 76.56 95 LEU A CA 1
ATOM 732 C C . LEU A 1 95 ? -19.692 1.782 7.565 1.00 76.56 95 LEU A C 1
ATOM 734 O O . LEU A 1 95 ? -19.642 2.414 8.623 1.00 76.56 95 LEU A O 1
ATOM 738 N N . LEU A 1 96 ? -18.891 0.742 7.317 1.00 72.44 96 LEU A N 1
ATOM 739 C CA . LEU A 1 96 ? -17.894 0.252 8.273 1.00 72.44 96 LEU A CA 1
ATOM 740 C C . LEU A 1 96 ? -16.817 1.314 8.574 1.00 72.44 96 LEU A C 1
ATOM 742 O O . LEU A 1 96 ? -16.409 1.490 9.726 1.00 72.44 96 LEU A O 1
ATOM 746 N N . LEU A 1 97 ? -16.376 2.068 7.560 1.00 73.44 97 LEU A N 1
ATOM 747 C CA . LEU A 1 97 ? -15.423 3.170 7.734 1.00 73.44 97 LEU A CA 1
ATOM 748 C C . LEU A 1 97 ? -16.003 4.327 8.560 1.00 73.44 97 LEU A C 1
ATOM 750 O O . LEU A 1 97 ? -15.311 4.868 9.428 1.00 73.44 97 LEU A O 1
ATOM 754 N N . GLU A 1 98 ? -17.250 4.720 8.309 1.00 78.44 98 GLU A N 1
ATOM 755 C CA . GLU A 1 98 ? -17.922 5.808 9.027 1.00 78.44 98 GLU A CA 1
ATOM 756 C C . GLU A 1 98 ? -18.154 5.476 10.505 1.00 78.44 98 GLU A C 1
ATOM 758 O O . GLU A 1 98 ? -17.908 6.320 11.381 1.00 78.44 98 GLU A O 1
ATOM 763 N N . GLU A 1 99 ? -18.559 4.238 10.805 1.00 75.38 99 GLU A N 1
ATOM 764 C CA . GLU A 1 99 ? -18.695 3.758 12.181 1.00 75.38 99 GLU A CA 1
ATOM 765 C C . GLU A 1 99 ? -17.359 3.885 12.925 1.00 75.38 99 GLU A C 1
ATOM 767 O O . GLU A 1 99 ? -17.293 4.418 14.041 1.00 75.38 99 GLU A O 1
ATOM 772 N N . MET A 1 100 ? -16.263 3.484 12.279 1.00 73.81 100 MET A N 1
ATOM 773 C CA . MET A 1 100 ? -14.943 3.551 12.890 1.00 73.81 100 MET A CA 1
ATOM 774 C C . MET A 1 100 ? -14.437 4.971 13.100 1.00 73.81 100 MET A C 1
ATOM 776 O O . MET A 1 100 ? -13.899 5.284 14.165 1.00 73.81 100 MET A O 1
ATOM 780 N N . GLN A 1 101 ? -14.642 5.859 12.129 1.00 75.69 101 GLN A N 1
ATOM 781 C CA . GLN A 1 101 ? -14.315 7.274 12.299 1.00 75.69 101 GLN A CA 1
ATOM 782 C C . GLN A 1 101 ? -15.096 7.898 13.458 1.00 75.69 101 GLN A C 1
ATOM 784 O O . GLN A 1 101 ? -14.551 8.721 14.196 1.00 75.69 101 GLN A O 1
ATOM 789 N N . THR A 1 102 ? -16.355 7.501 13.642 1.00 78.06 102 THR A N 1
ATOM 790 C CA . THR A 1 102 ? -17.193 7.965 14.753 1.00 78.06 102 THR A CA 1
ATOM 791 C C . THR A 1 102 ? -16.642 7.492 16.095 1.00 78.06 102 THR A C 1
ATOM 793 O O . THR A 1 102 ? -16.485 8.309 17.008 1.00 78.06 102 THR A O 1
ATOM 796 N N . ARG A 1 103 ? -16.259 6.212 16.202 1.00 71.31 103 ARG A N 1
ATOM 797 C CA . ARG A 1 103 ? -15.597 5.672 17.399 1.00 71.31 103 ARG A CA 1
ATOM 798 C C . ARG A 1 103 ? -14.312 6.440 17.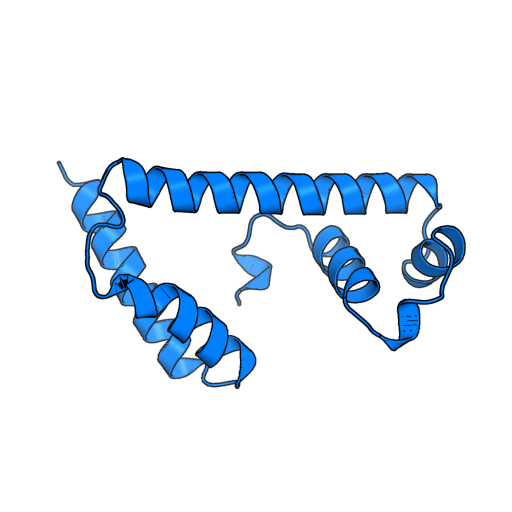703 1.00 71.31 103 ARG A C 1
ATOM 800 O O . ARG A 1 103 ? -14.194 6.971 18.802 1.00 71.31 103 ARG A O 1
ATOM 807 N N . LEU A 1 104 ? -13.417 6.624 16.729 1.00 70.38 104 LEU A N 1
ATOM 808 C CA . LEU A 1 104 ? -12.169 7.382 16.913 1.00 70.38 104 LEU A CA 1
ATOM 809 C C . LEU A 1 104 ? -12.413 8.826 17.386 1.00 70.38 104 LEU A C 1
ATOM 811 O O . LEU A 1 104 ? -11.765 9.291 18.322 1.00 70.38 104 LEU A O 1
ATOM 815 N N . LYS A 1 105 ? -13.387 9.528 16.791 1.00 74.81 105 LYS A N 1
ATOM 816 C CA . LYS A 1 105 ? -13.770 10.895 17.194 1.00 74.81 105 LYS A CA 1
ATOM 817 C C . LYS A 1 105 ? -14.360 10.967 18.603 1.00 74.81 105 LYS A C 1
ATOM 819 O O . LYS A 1 105 ? -14.227 11.993 19.263 1.00 74.81 105 LYS A O 1
ATOM 824 N N . SER A 1 106 ? -15.035 9.917 19.070 1.00 73.44 106 SER A N 1
ATOM 825 C CA . SER A 1 106 ? -15.579 9.884 20.435 1.00 73.44 106 SER A CA 1
ATOM 826 C C . SER A 1 106 ? -14.481 9.806 21.504 1.00 73.44 106 SER A C 1
ATOM 828 O O . SER A 1 106 ? -14.674 10.281 22.619 1.00 73.44 106 SER A O 1
ATOM 830 N N . MET A 1 107 ? -13.303 9.282 21.148 1.00 65.31 107 MET A N 1
ATOM 831 C CA . MET A 1 107 ? -12.170 9.103 22.061 1.00 65.31 107 MET A CA 1
ATOM 832 C C . MET A 1 107 ? -11.313 10.362 22.223 1.00 65.31 107 MET A C 1
ATOM 834 O O . MET A 1 107 ? -10.671 10.529 23.255 1.00 65.31 107 MET A O 1
ATOM 838 N N . THR A 1 108 ? -11.324 11.268 21.240 1.00 57.53 108 THR A N 1
ATOM 839 C CA . THR A 1 108 ? -10.615 12.560 21.291 1.00 57.53 108 THR A CA 1
ATOM 840 C C . THR A 1 108 ? -11.409 13.676 21.978 1.00 57.53 108 THR A C 1
ATOM 842 O O . THR A 1 108 ? -10.871 14.760 22.174 1.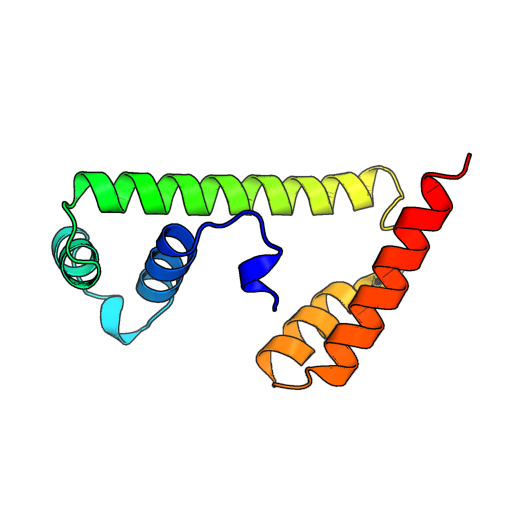00 57.53 108 THR A O 1
ATOM 845 N N . LYS A 1 109 ? -12.669 13.434 22.371 1.00 57.78 109 LYS A N 1
ATOM 846 C CA . LYS A 1 109 ? -13.538 14.395 23.082 1.00 57.78 109 LYS A CA 1
ATOM 847 C C . LYS A 1 109 ? -13.453 14.313 24.622 1.00 57.78 109 LYS A C 1
ATOM 849 O O . LYS A 1 109 ? -14.436 14.626 25.290 1.00 57.78 109 LYS A O 1
ATOM 854 N N . LYS A 1 110 ? -12.320 13.887 25.187 1.00 44.62 110 LYS A N 1
ATOM 855 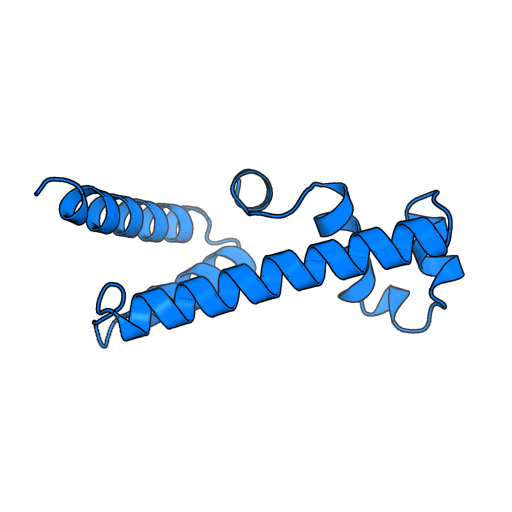C CA . LYS A 1 110 ? -12.077 13.946 26.640 1.00 44.62 110 LYS A CA 1
ATOM 856 C C . LYS A 1 110 ? -11.364 15.227 27.041 1.00 44.62 110 LYS A C 1
ATOM 858 O O . LYS A 1 110 ? -10.387 15.578 26.350 1.00 44.62 110 LYS A O 1
#

Nearest PDB structures (foldseek):
  3vep-assembly4_H  TM=8.778E-01  e=1.994E-01  Mycobacterium tuberculosis
  1ku7-assembly1_A  TM=6.867E-01  e=4.098E-01  Thermus aquaticus
  8hjb-assembly1_A  TM=3.505E-01  e=1.446E+00  Pseudomonas aeruginosa PA14
  3ni7-assembly1_A  TM=3.024E-01  e=4.013E+00  Nitrosomonas europaea

Foldseek 3Di:
DVQVVAPADPLLVLLVVLCPDPVNVPPDLQVSCVVVVHGSVVSVVSPVVSVVSVVVVVVVVVVCCVVCVVPDPPVCLVVVLVVCVVVVVVVSNVVSVVVSVVSVVVVVPD

Mean predicted aligned error: 7.76 Å

Solvent-accessible surface area (backbone atoms only — not comparable to full-atom values): 6292 Å² total; per-residue (Å²): 114,68,72,81,70,51,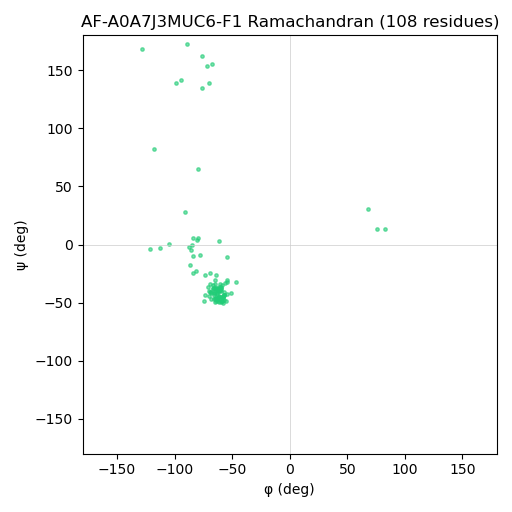90,50,52,73,69,27,48,52,46,50,52,50,68,68,33,76,93,45,62,85,53,51,67,56,55,57,12,48,77,74,74,45,53,44,68,57,39,52,51,39,45,52,50,35,54,49,46,51,51,52,50,52,53,49,53,52,46,36,33,74,76,53,77,54,68,58,96,66,58,56,54,66,55,50,36,53,47,25,52,72,72,66,38,52,70,63,28,49,54,58,50,53,55,49,53,51,54,57,55,62,67,71,74,116

Radius of gyration: 17.21 Å; Cα contacts (8 Å, |Δi|>4): 60; chains: 1; bounding box: 39×27×44 Å

Sequence (110 aa):
MLAERCSLTERQLEALLIEASEETSELKLSEKAGLMGITKGSYARILSQALGNISQALFTVILLSYVGLLQDEKQKWFIELGEAVRDGRIDEAILLLEEMQTRLKSMTKK

Secondary structure (DSSP, 8-state):
--TTTSS--HHHHHHHHHHH-GGGTTS-HHHHHHHTTS-HHHHHHHHHHHHHHHHHHHHHHHHHHHTTSS--TTTHHHHHHHHHHHTT-HHHHHHHHHHHHHHHHHHS--